Protein AF-A0A968UNM3-F1 (afdb_monomer_lite)

Foldseek 3Di:
DVVVVVLVVVLVVLVVVLVVLVVVLVPDPDVVVSVVSLLSSLLSVLLSVLSVVCVPPPDLAWDFLQVSLVVSLVSVCVSLVLPCVQDPDDGDDDGDTHHNVVSSVVSVVSNVVSSCCSPPVCPPSHHPDD

Secondary structure (DSSP, 8-state):
-HHHHHHHHHHHHHHHHHHHHHHHHTT---HHHHHHHHHHHHHHHHHHHHHHHHHHSS-TT-EEHHHHHHHHHHHHHHHTT--TTT----------EE-HHHHHHHHHHHHHHHHHHHHHT-TTS-----

Radius of gyration: 16.29 Å; chains: 1; bounding box: 41×22×46 Å

Structure (mmCIF, N/CA/C/O backbone):
data_AF-A0A968UNM3-F1
#
_entry.id   AF-A0A968UNM3-F1
#
loop_
_atom_site.group_PDB
_atom_site.id
_atom_site.type_symbol
_atom_site.label_atom_id
_atom_site.label_alt_id
_atom_site.label_comp_id
_atom_site.label_asym_id
_atom_site.label_entity_id
_atom_site.label_seq_id
_atom_site.pdbx_PDB_ins_code
_atom_site.Cartn_x
_atom_site.Cartn_y
_atom_site.Cartn_z
_atom_site.occupancy
_atom_site.B_iso_or_equiv
_atom_site.auth_seq_id
_atom_site.auth_comp_id
_atom_site.auth_asym_id
_atom_site.auth_atom_id
_atom_site.pdbx_PDB_model_num
ATOM 1 N N . MET A 1 1 ? 1.855 8.996 23.179 1.00 57.56 1 MET A N 1
ATOM 2 C CA . MET A 1 1 ? 3.167 9.518 22.728 1.00 57.56 1 MET A CA 1
ATOM 3 C C . MET A 1 1 ? 4.043 8.420 22.127 1.00 57.56 1 MET A C 1
ATOM 5 O O . MET A 1 1 ? 4.449 8.608 20.995 1.00 57.56 1 MET A O 1
ATOM 9 N N . LEU A 1 2 ? 4.210 7.253 22.762 1.00 60.31 2 LEU A N 1
ATOM 10 C CA . LEU A 1 2 ? 4.944 6.102 22.189 1.00 60.31 2 LEU A CA 1
ATOM 11 C C . LEU A 1 2 ? 4.329 5.508 20.907 1.00 60.31 2 LEU A C 1
ATOM 13 O O . LEU A 1 2 ? 5.032 5.308 19.924 1.00 60.31 2 LEU A O 1
ATOM 17 N N . LEU A 1 3 ? 3.011 5.281 20.891 1.00 58.97 3 LEU A N 1
ATOM 18 C CA . LEU A 1 3 ? 2.319 4.688 19.738 1.00 58.97 3 LEU A CA 1
ATOM 19 C C . LEU A 1 3 ? 2.493 5.564 18.478 1.00 58.97 3 LEU A C 1
ATOM 21 O O . LEU A 1 3 ? 2.998 5.113 17.458 1.00 58.97 3 LEU A O 1
ATOM 25 N N . LYS A 1 4 ? 2.220 6.872 18.595 1.00 61.88 4 LYS A N 1
ATOM 26 C CA . LYS A 1 4 ? 2.445 7.867 17.526 1.00 61.88 4 LYS A CA 1
ATOM 27 C C . LYS A 1 4 ? 3.882 7.863 16.982 1.00 61.88 4 LYS A C 1
ATOM 29 O O . LYS A 1 4 ? 4.064 8.014 15.778 1.00 61.88 4 LYS A O 1
ATOM 34 N N . GLU A 1 5 ? 4.882 7.689 17.844 1.00 68.25 5 GLU A N 1
ATOM 35 C CA . GLU A 1 5 ? 6.290 7.650 17.438 1.00 68.25 5 GLU A CA 1
ATOM 36 C C . GLU A 1 5 ? 6.626 6.381 16.640 1.00 68.25 5 GLU A C 1
ATOM 38 O O . GLU A 1 5 ? 7.285 6.466 15.603 1.00 68.25 5 GLU A O 1
ATOM 43 N N . ILE A 1 6 ? 6.115 5.219 17.060 1.00 70.31 6 ILE A N 1
ATOM 44 C CA . ILE A 1 6 ? 6.282 3.954 16.328 1.00 70.31 6 ILE A CA 1
ATOM 45 C C . ILE A 1 6 ? 5.680 4.070 14.924 1.00 70.31 6 ILE A C 1
ATOM 47 O O . ILE A 1 6 ? 6.339 3.719 13.949 1.00 70.31 6 ILE A O 1
ATOM 51 N N . HIS A 1 7 ? 4.478 4.631 14.783 1.00 66.00 7 HIS A N 1
ATOM 52 C CA . HIS A 1 7 ? 3.837 4.762 13.467 1.00 66.00 7 HIS A CA 1
ATOM 53 C C . HIS A 1 7 ? 4.530 5.766 12.561 1.00 66.00 7 HIS A C 1
ATOM 55 O O . HIS A 1 7 ? 4.630 5.537 11.357 1.00 66.00 7 HIS A O 1
ATOM 61 N N . HIS A 1 8 ? 5.084 6.833 13.137 1.00 66.25 8 HIS A N 1
ATOM 62 C CA . HIS A 1 8 ? 5.924 7.753 12.387 1.00 66.25 8 HIS A CA 1
ATOM 63 C C . HIS A 1 8 ? 7.202 7.068 11.881 1.00 66.25 8 HIS A C 1
ATOM 65 O O . HIS A 1 8 ? 7.616 7.305 10.747 1.00 66.25 8 HIS A O 1
ATOM 71 N N . ARG A 1 9 ? 7.811 6.181 12.681 1.00 77.06 9 ARG A N 1
ATOM 72 C CA . ARG A 1 9 ? 8.977 5.383 12.267 1.00 77.06 9 ARG A CA 1
ATOM 73 C C . ARG A 1 9 ? 8.617 4.345 11.204 1.00 77.06 9 ARG A C 1
ATOM 75 O O . ARG A 1 9 ? 9.362 4.207 10.243 1.00 77.06 9 ARG A O 1
ATOM 82 N N . VAL A 1 10 ? 7.469 3.673 11.320 1.00 73.06 10 VAL A N 1
ATOM 83 C CA . VAL A 1 10 ? 6.984 2.720 10.302 1.00 73.06 10 VAL A CA 1
ATOM 84 C C . VAL A 1 10 ? 6.744 3.428 8.968 1.00 73.06 10 VAL A C 1
ATOM 86 O O . VAL A 1 10 ? 7.264 2.979 7.950 1.00 73.06 10 VAL A O 1
ATOM 89 N N . LYS A 1 11 ? 6.057 4.579 8.970 1.00 72.31 11 LYS A N 1
ATOM 90 C CA . LYS A 1 11 ? 5.891 5.411 7.769 1.00 72.31 11 LYS A CA 1
ATOM 91 C C . LYS A 1 11 ? 7.243 5.811 7.177 1.00 72.31 11 LYS A C 1
ATOM 93 O O . LYS A 1 11 ? 7.462 5.626 5.986 1.00 72.31 11 LYS A O 1
ATOM 98 N N . ASN A 1 12 ? 8.152 6.330 8.005 1.00 75.31 12 ASN A N 1
ATOM 99 C CA . ASN A 1 12 ? 9.479 6.740 7.547 1.00 75.31 12 ASN A CA 1
ATOM 100 C C . ASN A 1 12 ? 10.243 5.568 6.917 1.00 75.31 12 ASN A C 1
ATOM 102 O O . ASN A 1 12 ? 10.848 5.747 5.868 1.00 75.31 12 ASN A O 1
ATOM 106 N N . ASN A 1 13 ? 10.171 4.370 7.500 1.00 82.00 13 ASN A N 1
ATOM 107 C CA . ASN A 1 13 ? 10.808 3.181 6.940 1.00 82.00 13 ASN A CA 1
ATOM 108 C C . ASN A 1 13 ? 10.206 2.801 5.582 1.00 82.00 13 ASN A C 1
ATOM 110 O O . ASN A 1 13 ? 10.958 2.540 4.649 1.00 82.00 13 ASN A O 1
ATOM 114 N N . LEU A 1 14 ? 8.876 2.820 5.442 1.00 81.88 14 LEU A N 1
ATOM 115 C CA . LEU A 1 14 ? 8.211 2.561 4.159 1.00 81.88 14 LEU A CA 1
ATOM 116 C C . LEU A 1 14 ? 8.629 3.583 3.092 1.00 81.88 14 LEU A C 1
ATOM 118 O O . LEU A 1 14 ? 8.942 3.194 1.970 1.00 81.88 14 LEU A O 1
ATOM 122 N N . CYS A 1 15 ? 8.707 4.870 3.448 1.00 76.50 15 CYS A N 1
ATOM 123 C CA . CYS A 1 15 ? 9.177 5.921 2.544 1.00 76.50 15 CYS A CA 1
ATOM 124 C C . CYS A 1 15 ? 10.655 5.748 2.162 1.00 76.50 15 CYS A C 1
ATOM 126 O O . CYS A 1 15 ? 10.996 5.906 0.997 1.00 76.50 15 CYS A O 1
ATOM 128 N N . VAL A 1 16 ? 11.530 5.382 3.106 1.00 83.25 16 VAL A N 1
ATOM 129 C CA . VAL A 1 16 ? 12.954 5.125 2.823 1.00 83.25 16 VAL A CA 1
ATOM 130 C C . VAL A 1 16 ? 13.118 3.929 1.888 1.00 83.25 16 VAL A C 1
ATOM 132 O O . VAL A 1 16 ? 13.880 4.006 0.928 1.00 83.25 16 VAL A O 1
ATOM 135 N N . VAL A 1 17 ? 12.387 2.836 2.126 1.00 80.75 17 VAL A N 1
ATOM 136 C CA . VAL A 1 17 ? 12.412 1.659 1.245 1.00 80.75 17 VAL A CA 1
ATOM 137 C C . VAL A 1 17 ? 11.881 2.010 -0.149 1.00 80.75 17 VAL A C 1
ATOM 139 O O . VAL A 1 17 ? 12.464 1.575 -1.140 1.00 80.75 17 VAL A O 1
ATOM 142 N N . ALA A 1 18 ? 10.838 2.843 -0.243 1.00 81.25 18 ALA A N 1
ATOM 143 C CA . ALA A 1 18 ? 10.324 3.336 -1.520 1.00 81.25 18 ALA A CA 1
ATOM 144 C C . ALA A 1 18 ? 11.379 4.158 -2.284 1.00 81.25 18 ALA A C 1
ATOM 146 O O . ALA A 1 18 ? 11.641 3.869 -3.449 1.00 81.25 18 ALA A O 1
ATOM 147 N N . SER A 1 19 ? 12.064 5.095 -1.622 1.00 82.62 19 SER A N 1
ATOM 148 C CA . SER A 1 19 ? 13.143 5.881 -2.239 1.00 82.62 19 SER A CA 1
ATOM 149 C C . SER A 1 19 ? 14.352 5.032 -2.647 1.00 82.62 19 SER A C 1
ATOM 151 O O . SER A 1 19 ? 14.977 5.292 -3.670 1.00 82.62 19 SER A O 1
ATOM 153 N N . LEU A 1 20 ? 14.695 3.986 -1.888 1.00 84.62 20 LEU A N 1
ATOM 154 C CA . LEU A 1 20 ? 15.757 3.051 -2.281 1.00 84.62 20 LEU A CA 1
ATOM 155 C C . LEU A 1 20 ? 15.383 2.260 -3.538 1.00 84.62 20 LEU A C 1
ATOM 157 O O . LEU A 1 20 ? 16.219 2.090 -4.426 1.00 84.62 20 LEU A O 1
ATOM 161 N N . LEU A 1 21 ? 14.130 1.810 -3.634 1.00 84.00 21 LEU A N 1
ATOM 162 C CA . LEU A 1 21 ? 13.606 1.173 -4.842 1.00 84.00 21 LEU A CA 1
ATOM 163 C C . LEU A 1 21 ? 13.584 2.140 -6.031 1.00 84.00 21 LEU A C 1
ATOM 165 O O . LEU A 1 21 ? 13.806 1.702 -7.153 1.00 84.00 21 LEU A O 1
ATOM 169 N N . GLU A 1 22 ? 13.365 3.435 -5.808 1.00 82.06 22 GLU A N 1
ATOM 170 C CA . GLU A 1 22 ? 13.426 4.471 -6.850 1.00 82.06 22 GLU A CA 1
ATOM 171 C C . GLU A 1 22 ? 14.832 4.629 -7.411 1.00 82.06 22 GLU A C 1
ATOM 173 O O . GLU A 1 22 ? 15.039 4.562 -8.624 1.00 82.06 22 GLU A O 1
ATOM 178 N N . LEU A 1 23 ? 15.821 4.732 -6.525 1.00 85.12 23 LEU A N 1
ATOM 179 C CA . LEU A 1 23 ? 17.224 4.800 -6.916 1.00 85.12 23 LEU A CA 1
ATOM 180 C C . LEU A 1 23 ? 17.664 3.550 -7.684 1.00 85.12 23 LEU A C 1
ATOM 182 O O . LEU A 1 23 ? 18.379 3.673 -8.675 1.00 85.12 23 LEU A O 1
ATOM 186 N N . GLN A 1 24 ? 17.225 2.362 -7.257 1.00 82.94 24 GLN A N 1
ATOM 187 C CA . GLN A 1 24 ? 17.503 1.118 -7.978 1.00 82.94 24 GLN A CA 1
ATOM 188 C C . GLN A 1 24 ? 16.759 1.042 -9.312 1.00 82.94 24 GLN A C 1
ATOM 190 O O . GLN A 1 24 ? 17.330 0.581 -10.291 1.00 82.94 24 GLN A O 1
ATOM 195 N N . SER A 1 25 ? 15.523 1.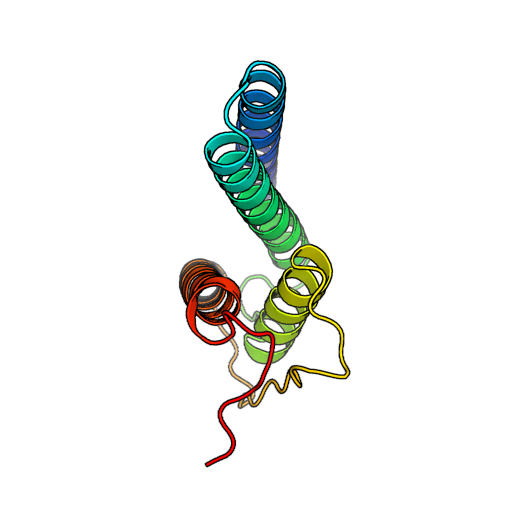534 -9.385 1.00 85.00 25 SER A N 1
ATOM 196 C CA . SER A 1 25 ? 14.756 1.553 -10.631 1.00 85.00 25 SER A CA 1
ATOM 197 C C . SER A 1 25 ? 15.442 2.386 -11.713 1.00 85.00 25 SER A C 1
ATOM 199 O O . SER A 1 25 ? 15.462 1.992 -12.875 1.00 85.00 25 SER A O 1
ATOM 201 N N . ASN A 1 26 ? 16.057 3.507 -11.330 1.00 83.62 26 ASN A N 1
ATOM 202 C CA . ASN A 1 26 ? 16.752 4.408 -12.251 1.00 83.62 26 ASN A CA 1
ATOM 203 C C . ASN A 1 26 ? 18.017 3.802 -12.884 1.00 83.62 26 ASN A C 1
ATOM 205 O O . ASN A 1 26 ? 18.531 4.353 -13.856 1.00 83.62 26 ASN A O 1
ATOM 209 N N . THR A 1 27 ? 18.535 2.689 -12.356 1.00 86.31 27 THR A N 1
ATOM 210 C CA . THR A 1 27 ? 19.692 1.982 -12.933 1.00 86.31 27 THR A CA 1
ATOM 211 C C . THR A 1 27 ? 19.291 0.808 -13.828 1.00 86.31 27 THR A C 1
ATOM 213 O O . THR A 1 27 ? 20.153 0.198 -14.465 1.00 86.31 27 THR A O 1
ATOM 216 N N . LEU A 1 28 ? 17.995 0.490 -13.908 1.00 88.12 28 LEU A N 1
ATOM 217 C CA . LEU A 1 28 ? 17.486 -0.611 -14.717 1.00 88.12 28 LEU A CA 1
ATOM 218 C C . LEU A 1 28 ? 17.416 -0.212 -16.192 1.00 88.12 28 LEU A C 1
ATOM 220 O O . LEU A 1 28 ? 16.903 0.840 -16.562 1.00 88.12 28 LEU A O 1
ATOM 224 N N . THR A 1 29 ? 17.913 -1.100 -17.047 1.00 87.25 29 THR A N 1
ATOM 225 C CA . THR A 1 29 ? 17.823 -0.984 -18.511 1.00 87.25 29 THR A CA 1
ATOM 226 C C . THR A 1 29 ? 16.703 -1.838 -19.094 1.00 87.25 29 THR A C 1
ATOM 228 O O . THR A 1 29 ? 16.244 -1.567 -20.201 1.00 87.25 29 THR A O 1
ATOM 231 N N . ASP A 1 30 ? 16.239 -2.847 -18.352 1.00 91.00 30 ASP A N 1
ATOM 232 C CA . ASP A 1 30 ? 15.089 -3.659 -18.731 1.00 91.00 30 ASP A CA 1
ATOM 233 C C . ASP A 1 30 ? 13.783 -2.933 -18.333 1.00 91.00 30 ASP A C 1
ATOM 235 O O . ASP A 1 30 ? 13.515 -2.754 -17.138 1.00 91.00 30 ASP A O 1
ATOM 239 N N . PRO A 1 31 ? 12.951 -2.525 -19.311 1.00 81.56 31 PRO A N 1
ATOM 240 C CA . PRO A 1 31 ? 11.714 -1.793 -19.053 1.00 81.56 31 PRO A CA 1
ATOM 241 C C . PRO A 1 31 ? 10.665 -2.616 -18.290 1.00 81.56 31 PRO A C 1
ATOM 243 O O . PRO A 1 31 ? 9.823 -2.043 -17.598 1.00 81.56 31 PRO A O 1
ATOM 246 N N . GLN A 1 32 ? 10.695 -3.947 -18.380 1.00 80.06 32 GLN A N 1
ATOM 247 C CA . GLN A 1 32 ? 9.780 -4.816 -17.644 1.00 80.06 32 GLN A CA 1
ATOM 248 C C . GLN A 1 32 ? 10.162 -4.885 -16.160 1.00 80.06 32 GLN A C 1
ATOM 250 O O . GLN A 1 32 ? 9.288 -4.788 -15.296 1.00 80.06 32 GLN A O 1
ATOM 255 N N . LEU A 1 33 ? 11.461 -4.973 -15.861 1.00 83.06 33 LEU A N 1
ATOM 256 C CA . LEU A 1 33 ? 11.983 -4.875 -14.495 1.00 83.06 33 LEU A CA 1
ATOM 257 C C . LEU A 1 33 ? 11.723 -3.487 -13.896 1.00 83.06 33 LEU A C 1
ATOM 259 O O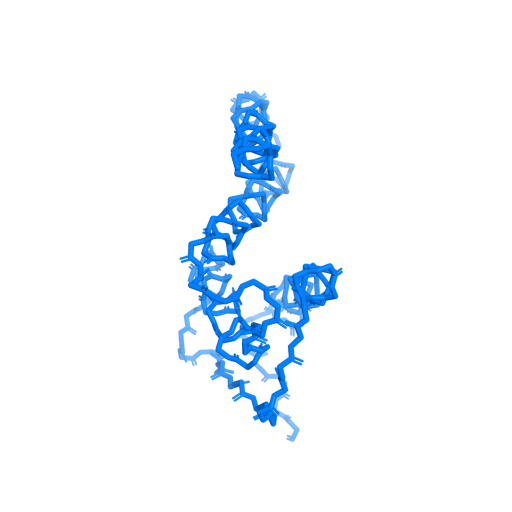 . LEU A 1 33 ? 11.223 -3.404 -12.776 1.00 83.06 33 LEU A O 1
ATOM 263 N N . ALA A 1 34 ? 11.974 -2.409 -14.647 1.00 81.31 34 ALA A N 1
ATOM 264 C CA . ALA A 1 34 ? 11.698 -1.041 -14.195 1.00 81.31 34 ALA A CA 1
ATOM 265 C C . ALA A 1 34 ? 10.226 -0.857 -13.793 1.00 81.31 34 ALA A C 1
ATOM 267 O O . ALA A 1 34 ? 9.926 -0.352 -12.711 1.00 81.31 34 ALA A O 1
ATOM 268 N N . LYS A 1 35 ? 9.300 -1.384 -14.603 1.00 77.94 35 LYS A N 1
ATOM 269 C CA . LYS A 1 35 ? 7.869 -1.365 -14.290 1.00 77.94 35 LYS A CA 1
ATOM 270 C C . LYS A 1 35 ? 7.532 -2.123 -12.999 1.00 77.94 35 LYS A C 1
ATOM 272 O O . LYS A 1 35 ? 6.746 -1.637 -12.193 1.00 77.94 35 LYS A O 1
ATOM 277 N N . MET A 1 36 ? 8.129 -3.292 -12.754 1.00 78.56 36 MET A N 1
ATOM 278 C CA . MET A 1 36 ? 7.899 -4.042 -11.506 1.00 78.56 36 MET A CA 1
ATOM 279 C C . MET A 1 36 ? 8.384 -3.280 -10.259 1.00 78.56 36 MET A C 1
ATOM 281 O O . MET A 1 36 ? 7.766 -3.374 -9.191 1.00 78.56 36 MET A O 1
ATOM 285 N N . PHE A 1 37 ? 9.472 -2.516 -10.386 1.00 82.06 37 PHE A N 1
ATOM 286 C CA . PHE A 1 37 ? 9.996 -1.665 -9.315 1.00 82.06 37 PHE A CA 1
ATOM 287 C C . PHE A 1 37 ? 9.084 -0.468 -9.041 1.00 82.06 37 PHE A C 1
ATOM 289 O O . PHE A 1 37 ? 8.735 -0.233 -7.882 1.00 82.06 37 PHE A O 1
ATOM 296 N N . GLU A 1 38 ? 8.638 0.230 -10.086 1.00 78.31 38 GLU A N 1
ATOM 297 C CA . GLU A 1 38 ? 7.659 1.321 -9.992 1.00 78.31 38 GLU A CA 1
ATOM 298 C C . GLU A 1 38 ? 6.364 0.848 -9.309 1.00 78.31 38 GLU A C 1
ATOM 300 O O . GLU A 1 38 ? 5.854 1.477 -8.381 1.00 78.31 38 GLU A O 1
ATOM 305 N N . GLU A 1 39 ? 5.862 -0.329 -9.685 1.00 74.31 39 GLU A N 1
ATOM 306 C CA . GLU A 1 39 ? 4.677 -0.925 -9.065 1.00 74.31 39 GLU A CA 1
ATOM 307 C C . GLU A 1 39 ? 4.876 -1.249 -7.577 1.00 74.31 39 GLU A C 1
ATOM 309 O O . GLU A 1 39 ? 3.943 -1.110 -6.780 1.00 74.31 39 GLU A O 1
ATOM 314 N N . SER A 1 40 ? 6.072 -1.700 -7.196 1.00 80.00 40 SER A N 1
ATOM 315 C CA . SER A 1 40 ? 6.419 -1.992 -5.800 1.00 80.00 40 SER A CA 1
ATOM 316 C C . SER A 1 40 ? 6.509 -0.711 -4.972 1.00 80.00 40 SER A C 1
ATOM 318 O O . SER A 1 40 ? 6.018 -0.666 -3.844 1.00 80.00 40 SER A O 1
ATOM 320 N N . GLN A 1 41 ? 7.051 0.354 -5.558 1.00 82.06 41 GLN A N 1
ATOM 321 C CA . GLN A 1 41 ? 7.054 1.693 -4.979 1.00 82.06 41 GLN A CA 1
ATOM 322 C C . GLN A 1 41 ? 5.642 2.225 -4.750 1.00 82.06 41 GLN A C 1
ATOM 324 O O . GLN A 1 41 ? 5.319 2.638 -3.638 1.00 82.06 41 GLN A O 1
ATOM 329 N N . ASN A 1 42 ? 4.776 2.154 -5.764 1.00 75.12 42 ASN A N 1
ATOM 330 C CA . ASN A 1 42 ? 3.390 2.610 -5.661 1.00 75.12 42 ASN A CA 1
ATOM 331 C C . ASN A 1 42 ? 2.648 1.896 -4.523 1.00 75.12 42 ASN A C 1
ATOM 333 O O . ASN A 1 42 ? 1.955 2.542 -3.740 1.00 75.12 42 ASN A O 1
ATOM 337 N N . ARG A 1 43 ? 2.873 0.586 -4.344 1.00 73.44 43 ARG A N 1
ATOM 338 C CA . ARG A 1 43 ? 2.314 -0.174 -3.213 1.00 73.44 43 ARG A CA 1
ATOM 339 C C . ARG A 1 43 ? 2.828 0.325 -1.864 1.00 73.44 43 ARG A C 1
ATOM 341 O O . ARG A 1 43 ? 2.022 0.504 -0.953 1.00 73.44 43 ARG A O 1
ATOM 348 N N . LEU A 1 44 ? 4.130 0.584 -1.733 1.00 79.81 44 LEU A N 1
ATOM 349 C CA . LEU A 1 44 ? 4.717 1.133 -0.504 1.00 79.81 44 LEU A CA 1
ATOM 350 C C . LEU A 1 44 ? 4.172 2.528 -0.181 1.00 79.81 44 LEU A C 1
ATOM 352 O O . LEU A 1 44 ? 3.868 2.804 0.980 1.00 79.81 44 LEU A O 1
ATOM 356 N N . TYR A 1 45 ? 3.983 3.384 -1.189 1.00 74.69 45 TYR A N 1
ATOM 357 C CA . TYR A 1 45 ? 3.376 4.703 -1.009 1.00 74.69 45 TYR A CA 1
ATOM 358 C C . TYR A 1 45 ? 1.909 4.614 -0.590 1.00 74.69 45 TYR A C 1
ATOM 360 O O . TYR A 1 45 ? 1.515 5.292 0.361 1.00 74.69 45 TYR A O 1
ATOM 368 N N . SER A 1 46 ? 1.110 3.751 -1.226 1.00 70.12 46 SER A N 1
ATOM 369 C CA . SER A 1 46 ? -0.277 3.511 -0.811 1.00 70.12 46 SER A CA 1
ATOM 370 C C . SER A 1 46 ? -0.342 3.005 0.629 1.00 70.12 46 SER A C 1
ATOM 372 O O . SER A 1 46 ? -1.129 3.523 1.417 1.00 70.12 46 SER A O 1
ATOM 374 N N . MET A 1 47 ? 0.528 2.061 1.009 1.00 69.94 47 MET A N 1
ATOM 375 C CA . MET A 1 47 ? 0.626 1.571 2.386 1.00 69.94 47 MET A CA 1
ATOM 376 C C . MET A 1 47 ? 1.011 2.686 3.361 1.00 69.94 47 MET A C 1
ATOM 378 O O . MET A 1 47 ? 0.393 2.791 4.414 1.00 69.94 47 MET A O 1
ATOM 382 N N . ALA A 1 48 ? 1.974 3.548 3.020 1.00 75.94 48 ALA A N 1
ATOM 383 C CA . ALA A 1 48 ? 2.390 4.667 3.867 1.00 75.94 48 ALA A CA 1
ATOM 384 C C . ALA A 1 48 ? 1.274 5.711 4.064 1.00 75.94 48 ALA A C 1
ATOM 386 O O . ALA A 1 48 ? 1.053 6.160 5.190 1.00 75.94 48 ALA A O 1
ATOM 387 N N . LEU A 1 49 ? 0.546 6.063 2.996 1.00 70.88 49 LEU A N 1
ATOM 388 C CA . LEU A 1 49 ? -0.602 6.984 3.028 1.00 70.88 49 LEU A CA 1
ATOM 389 C C . LEU A 1 49 ? -1.730 6.458 3.912 1.00 70.88 49 LEU A C 1
ATOM 391 O O . LEU A 1 49 ? -2.297 7.185 4.725 1.00 70.88 49 LEU A O 1
ATOM 395 N N . ILE A 1 50 ? -2.019 5.173 3.777 1.00 70.06 50 ILE A N 1
ATOM 396 C CA . ILE A 1 50 ? -3.005 4.464 4.582 1.00 70.06 50 ILE A CA 1
ATOM 397 C C . ILE A 1 50 ? -2.599 4.405 6.040 1.00 70.06 50 ILE A C 1
ATOM 399 O O . ILE A 1 50 ? -3.404 4.718 6.914 1.00 70.06 50 ILE A O 1
ATOM 403 N N . HIS A 1 51 ? -1.340 4.060 6.305 1.00 71.06 51 HIS A N 1
ATOM 404 C CA . HIS A 1 51 ? -0.803 4.054 7.654 1.00 71.06 51 HIS A CA 1
ATOM 405 C C . HIS A 1 51 ? -0.964 5.447 8.274 1.00 71.06 51 HIS A C 1
ATOM 407 O O . HIS A 1 51 ? -1.411 5.587 9.406 1.00 71.06 51 HIS A O 1
ATOM 413 N N . GLU A 1 52 ? -0.676 6.506 7.520 1.00 72.06 52 GLU A N 1
ATOM 414 C CA . GLU A 1 52 ? -0.881 7.875 7.981 1.00 72.06 52 GLU A CA 1
ATOM 415 C C . GLU A 1 52 ? -2.362 8.218 8.224 1.00 72.06 52 GLU A C 1
ATOM 417 O O . GLU A 1 52 ? -2.673 8.827 9.250 1.00 72.06 52 GLU A O 1
ATOM 422 N N . LYS A 1 53 ? -3.278 7.810 7.336 1.00 69.81 53 LYS A N 1
ATOM 423 C CA . LYS A 1 53 ? -4.720 8.082 7.462 1.00 69.81 53 LYS A CA 1
ATOM 424 C C . LYS A 1 53 ? -5.336 7.355 8.659 1.00 69.81 53 LYS A C 1
ATOM 426 O O . LYS A 1 53 ? -6.006 7.994 9.468 1.00 69.81 53 LYS A O 1
ATOM 431 N N . LEU A 1 54 ? -5.033 6.067 8.833 1.00 68.38 54 LEU A N 1
ATOM 432 C CA . LEU A 1 54 ? -5.510 5.271 9.966 1.00 68.38 54 LEU A CA 1
ATOM 433 C C . LEU A 1 54 ? -5.053 5.881 11.292 1.00 68.38 54 LEU A C 1
ATOM 435 O O . LEU A 1 54 ? -5.868 6.053 12.188 1.00 68.38 54 LEU A O 1
ATOM 439 N N . TYR A 1 55 ? -3.789 6.304 11.398 1.00 69.44 55 TYR A N 1
ATOM 440 C CA . TYR A 1 55 ? -3.248 6.885 12.633 1.00 69.44 55 TYR A CA 1
ATOM 441 C C . TYR A 1 55 ? -3.616 8.353 12.887 1.00 69.44 55 TYR A C 1
ATOM 443 O O . TYR A 1 55 ? -3.433 8.843 14.006 1.00 69.44 55 TYR A O 1
ATOM 451 N N . ARG A 1 56 ? -4.143 9.059 11.880 1.00 66.56 56 ARG A N 1
ATOM 452 C CA . ARG A 1 56 ? -4.797 10.364 12.054 1.00 66.56 56 ARG A CA 1
ATOM 453 C C . ARG A 1 56 ? -6.261 10.237 12.471 1.00 66.56 56 ARG A C 1
ATOM 455 O O . ARG A 1 56 ? -6.814 11.238 12.925 1.00 66.56 56 ARG A O 1
ATOM 462 N N . SER A 1 57 ? -6.866 9.051 12.346 1.00 69.00 57 SER A N 1
ATOM 463 C CA . SER A 1 57 ? -8.241 8.833 12.790 1.00 69.00 57 SER A CA 1
ATOM 464 C C . SER A 1 57 ? -8.367 9.158 14.283 1.00 69.00 57 SER A C 1
ATOM 466 O O . SER A 1 57 ? -7.546 8.698 15.087 1.00 69.00 57 SER A O 1
ATOM 468 N N . PRO A 1 58 ? -9.382 9.944 14.684 1.00 63.16 58 PRO A N 1
ATOM 469 C CA . PRO A 1 58 ? -9.602 10.292 16.082 1.00 63.16 58 PRO A CA 1
ATOM 470 C C . PRO A 1 58 ? -9.916 9.064 16.949 1.00 63.16 58 PRO A C 1
ATOM 472 O O . PRO A 1 58 ? -9.738 9.129 18.165 1.00 63.16 58 PRO A O 1
ATOM 475 N N . ASN A 1 59 ? -10.338 7.944 16.345 1.00 73.62 59 ASN A N 1
ATOM 476 C CA . ASN A 1 59 ? -10.658 6.709 17.051 1.00 73.62 59 ASN A CA 1
ATOM 477 C C . ASN A 1 59 ? -9.985 5.480 16.411 1.00 73.62 59 ASN A C 1
ATOM 479 O O . ASN A 1 59 ? -10.548 4.802 15.559 1.00 73.62 59 ASN A O 1
ATOM 483 N N . LEU A 1 60 ? -8.777 5.155 16.877 1.00 69.12 60 LEU A N 1
ATOM 484 C CA . LEU A 1 60 ? -7.995 3.995 16.415 1.00 69.12 60 LEU A CA 1
ATOM 485 C C . LEU A 1 60 ? -8.582 2.634 16.843 1.00 69.12 60 LEU A C 1
ATOM 487 O O . LEU A 1 60 ? -8.131 1.591 16.366 1.00 69.12 60 LEU A O 1
ATOM 491 N N . ALA A 1 61 ? -9.555 2.637 17.760 1.00 71.44 61 ALA A N 1
ATOM 492 C CA . ALA A 1 61 ? -10.264 1.439 18.203 1.00 71.44 61 ALA A CA 1
ATOM 493 C C . ALA A 1 61 ? -11.500 1.126 17.340 1.00 71.44 61 ALA A C 1
ATOM 495 O O . ALA A 1 61 ? -11.979 -0.005 17.372 1.00 71.44 61 ALA A O 1
ATOM 496 N N . GLN A 1 62 ? -12.002 2.106 16.581 1.00 77.94 62 GLN A N 1
ATOM 497 C CA . GLN A 1 62 ? -13.141 1.958 15.674 1.00 77.94 62 GLN A CA 1
ATOM 498 C C . GLN A 1 62 ? -12.842 2.646 14.346 1.00 77.94 62 GLN A C 1
ATOM 500 O O . GLN A 1 62 ? -13.231 3.785 14.097 1.00 77.94 62 GLN A O 1
ATOM 505 N N . ILE A 1 63 ? -12.126 1.925 13.499 1.00 82.38 63 ILE A N 1
ATOM 506 C CA . ILE A 1 63 ? -11.887 2.282 12.110 1.00 82.38 63 ILE A CA 1
ATOM 507 C C . ILE A 1 63 ? -13.037 1.713 11.294 1.00 82.38 63 ILE A C 1
ATOM 509 O O . ILE A 1 63 ? -13.279 0.507 11.345 1.00 82.38 63 ILE A O 1
ATOM 513 N N . ASP A 1 64 ? -13.719 2.570 10.541 1.00 85.38 64 ASP A N 1
ATOM 514 C CA . ASP A 1 64 ? -14.679 2.125 9.538 1.00 85.38 64 ASP A CA 1
ATOM 515 C C . ASP A 1 64 ? -13.916 1.437 8.400 1.00 85.38 64 ASP A C 1
ATOM 517 O O . ASP A 1 64 ? -13.160 2.068 7.655 1.00 85.38 64 ASP A O 1
ATOM 521 N N . LEU A 1 65 ? -14.061 0.114 8.308 1.00 84.38 65 LEU A N 1
ATOM 522 C CA . LEU A 1 65 ? -13.394 -0.682 7.284 1.00 84.38 65 LEU A CA 1
ATOM 523 C C . LEU A 1 65 ? -13.890 -0.320 5.878 1.00 84.38 65 LEU A C 1
ATOM 525 O O . LEU A 1 65 ? -13.118 -0.420 4.929 1.00 84.38 65 LEU A O 1
ATOM 529 N N . GLY A 1 66 ? -15.151 0.088 5.741 1.00 86.69 66 GLY A N 1
ATOM 530 C CA . GLY A 1 66 ? -15.749 0.457 4.466 1.00 86.69 66 GLY A CA 1
ATOM 531 C C . GLY A 1 66 ? -15.102 1.700 3.879 1.00 86.69 66 GLY A C 1
ATOM 532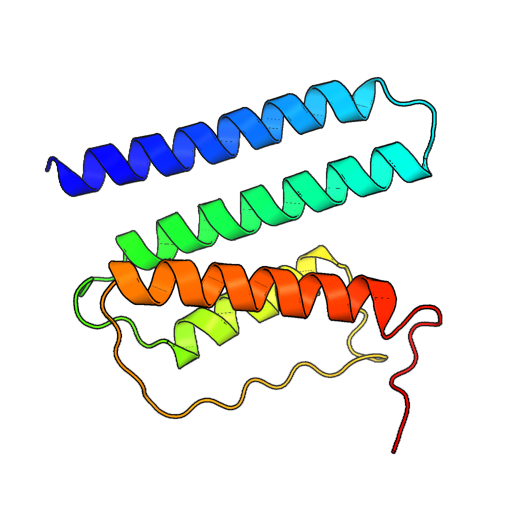 O O . GLY A 1 66 ? -14.532 1.633 2.790 1.00 86.69 66 GLY A O 1
ATOM 533 N N . GLU A 1 67 ? -15.100 2.791 4.648 1.00 83.81 67 GLU A N 1
ATOM 534 C CA . GLU A 1 67 ? -14.450 4.051 4.254 1.00 83.81 67 GLU A CA 1
ATOM 535 C C . GLU A 1 67 ? -12.961 3.818 3.959 1.00 83.81 67 GLU A C 1
ATOM 537 O O . GLU A 1 67 ? -12.429 4.229 2.927 1.00 83.81 67 GLU A O 1
ATOM 542 N N . TYR A 1 68 ? -12.302 3.054 4.830 1.00 83.00 68 TYR A N 1
ATOM 543 C CA . TYR A 1 68 ? -10.894 2.729 4.676 1.00 83.00 68 TYR A CA 1
ATOM 544 C C . TYR A 1 68 ? -10.579 1.954 3.383 1.00 83.00 68 TYR A C 1
ATOM 546 O O . TYR A 1 68 ? -9.621 2.284 2.675 1.00 83.00 68 TYR A O 1
ATOM 554 N N . LEU A 1 69 ? -11.362 0.919 3.063 1.00 85.56 69 LEU A N 1
ATOM 555 C CA . LEU A 1 69 ? -11.186 0.154 1.830 1.00 85.56 69 LEU A CA 1
ATOM 556 C C . LEU A 1 69 ? -11.512 1.006 0.603 1.00 85.56 69 LEU A C 1
ATOM 558 O O . LEU A 1 69 ? -10.802 0.914 -0.396 1.00 85.56 69 LEU A O 1
ATOM 562 N N . GLU A 1 70 ? -12.534 1.856 0.671 1.00 86.69 70 GLU A N 1
ATOM 563 C CA . GLU A 1 70 ? -12.897 2.742 -0.431 1.00 86.69 70 GLU A CA 1
ATOM 564 C C . GLU A 1 70 ? -11.756 3.693 -0.799 1.00 86.69 70 GLU A C 1
ATOM 566 O O . GLU A 1 70 ? -11.372 3.785 -1.971 1.00 86.69 70 GLU A O 1
ATOM 571 N N . ASP A 1 71 ? -11.125 4.307 0.199 1.00 83.62 71 ASP A N 1
ATOM 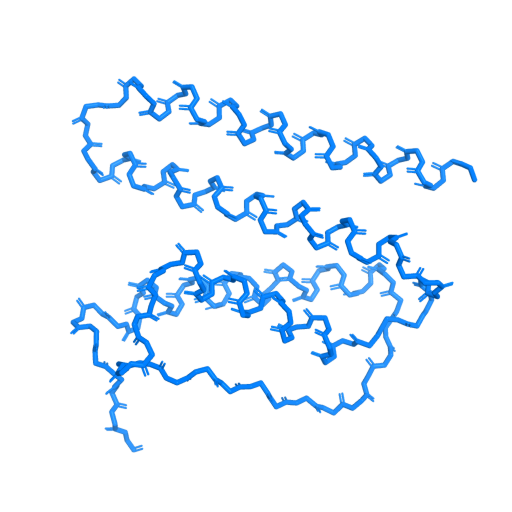572 C CA . ASP A 1 71 ? -9.947 5.146 -0.002 1.00 83.62 71 ASP A CA 1
ATOM 573 C C . ASP A 1 71 ? -8.761 4.376 -0.587 1.00 83.62 71 ASP A C 1
ATOM 575 O O . ASP A 1 71 ? -8.104 4.843 -1.523 1.00 83.62 71 ASP A O 1
ATOM 579 N N . LEU A 1 72 ? -8.448 3.207 -0.017 1.00 82.88 72 LEU A N 1
ATOM 580 C CA . LEU A 1 72 ? -7.335 2.367 -0.458 1.00 82.88 72 LEU A CA 1
ATOM 581 C C . LEU A 1 72 ? -7.494 2.008 -1.936 1.00 82.88 72 LEU A C 1
ATOM 583 O O . LEU A 1 72 ? -6.580 2.219 -2.735 1.00 82.88 72 LEU A O 1
ATOM 587 N N . VAL A 1 73 ? -8.659 1.476 -2.301 1.00 83.94 73 VAL A N 1
ATOM 588 C CA . VAL A 1 73 ? -8.900 0.963 -3.648 1.00 83.94 73 VAL A CA 1
ATOM 589 C C . VAL A 1 73 ? -8.963 2.113 -4.656 1.00 83.94 73 VAL A C 1
ATOM 591 O O . VAL A 1 73 ? -8.411 1.985 -5.748 1.00 83.94 73 VAL A O 1
ATOM 594 N N . THR A 1 74 ? -9.551 3.254 -4.284 1.00 82.81 74 THR A N 1
ATOM 595 C CA . THR A 1 74 ? -9.590 4.461 -5.128 1.00 82.81 74 THR A CA 1
ATOM 596 C C . THR A 1 74 ? -8.185 4.977 -5.433 1.00 82.81 74 THR A C 1
ATOM 598 O O . THR A 1 74 ? -7.860 5.246 -6.591 1.00 82.81 74 THR A O 1
ATOM 601 N N . ASN A 1 75 ? -7.320 5.060 -4.418 1.00 79.81 75 ASN A N 1
ATOM 602 C CA . ASN A 1 75 ? -5.933 5.482 -4.609 1.00 79.81 75 ASN A CA 1
ATOM 603 C C . ASN A 1 75 ? -5.163 4.515 -5.514 1.00 79.81 75 ASN A C 1
ATOM 605 O O . ASN A 1 75 ? -4.477 4.959 -6.431 1.00 79.81 75 ASN A O 1
ATOM 609 N N . LEU A 1 76 ? -5.325 3.203 -5.319 1.00 78.56 76 LEU A N 1
ATOM 610 C CA . LEU A 1 76 ? -4.698 2.203 -6.187 1.00 78.56 76 LEU A CA 1
ATOM 611 C C . LEU A 1 76 ? -5.177 2.324 -7.638 1.00 78.56 76 LEU A C 1
ATOM 613 O O . LEU A 1 76 ? -4.360 2.300 -8.557 1.00 78.56 76 LEU A O 1
ATOM 617 N N . PHE A 1 77 ? -6.482 2.490 -7.860 1.00 79.44 77 PHE A N 1
ATOM 618 C CA . PHE A 1 77 ? -7.045 2.665 -9.202 1.00 79.44 77 PHE A CA 1
ATOM 619 C C . PHE A 1 77 ? -6.458 3.882 -9.927 1.00 79.44 77 PHE A C 1
ATOM 621 O O . PHE A 1 77 ? -6.126 3.782 -11.113 1.00 79.44 77 PHE A O 1
ATOM 628 N N . HIS A 1 78 ? -6.282 5.001 -9.216 1.00 76.81 78 HIS A N 1
ATOM 629 C CA . HIS A 1 78 ? -5.608 6.183 -9.752 1.00 76.81 78 HIS A CA 1
ATOM 630 C C . HIS A 1 78 ? -4.126 5.919 -10.050 1.00 76.81 78 HIS A C 1
ATOM 632 O O . HIS A 1 78 ? -3.669 6.249 -11.144 1.00 76.81 78 HIS A O 1
ATOM 638 N N . SER A 1 79 ? -3.386 5.279 -9.138 1.00 72.75 79 SER A N 1
ATOM 639 C CA . SER A 1 79 ? -1.962 4.964 -9.331 1.00 72.75 79 SER A CA 1
ATOM 640 C C . SER A 1 79 ? -1.705 4.039 -10.523 1.00 72.75 79 SER A C 1
ATOM 642 O O . SER A 1 79 ? -0.714 4.206 -11.226 1.00 72.75 79 SER A O 1
ATOM 644 N N . TYR A 1 80 ? -2.604 3.092 -10.799 1.00 71.88 80 TYR A N 1
ATOM 645 C CA . TYR A 1 80 ? -2.496 2.206 -11.963 1.00 71.88 80 TYR A CA 1
ATOM 646 C C . TYR A 1 80 ? -3.031 2.820 -13.268 1.00 71.88 80 TYR A C 1
ATOM 648 O O . TYR A 1 80 ? -3.050 2.143 -14.298 1.00 71.88 80 TYR A O 1
ATOM 656 N N . AS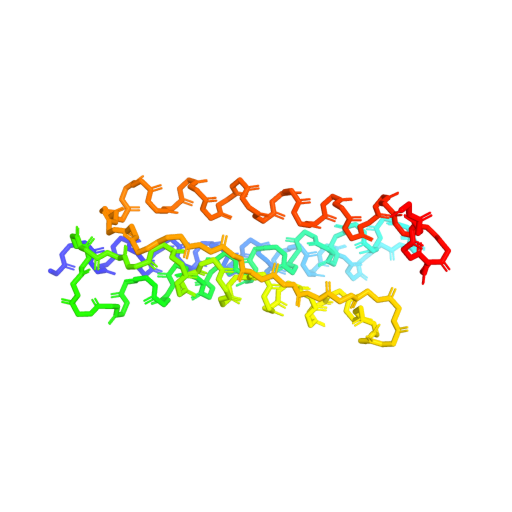N A 1 81 ? -3.459 4.088 -13.245 1.00 68.31 81 ASN A N 1
ATOM 657 C CA . ASN A 1 81 ? -3.977 4.825 -14.399 1.00 68.31 81 ASN A CA 1
ATOM 658 C C . ASN A 1 81 ? -5.093 4.064 -15.148 1.00 68.31 81 ASN A C 1
ATOM 660 O O . ASN A 1 81 ? -5.190 4.072 -16.383 1.00 68.31 81 ASN A O 1
ATOM 664 N N . VAL A 1 82 ? -5.930 3.348 -14.389 1.00 66.81 82 VAL A N 1
ATOM 665 C CA . VAL A 1 82 ? -7.026 2.551 -14.940 1.00 66.81 82 VAL A CA 1
ATOM 666 C C . VAL A 1 82 ? -8.087 3.515 -15.457 1.00 66.81 82 VAL A C 1
ATOM 668 O O . VAL A 1 82 ? -8.825 4.128 -14.692 1.00 66.81 82 VAL A O 1
ATOM 671 N N . SER A 1 83 ? -8.151 3.689 -16.777 1.00 58.59 83 SER A N 1
ATOM 672 C CA . SER A 1 83 ? -9.103 4.614 -17.394 1.00 58.59 83 SER A CA 1
ATOM 673 C C . SER A 1 83 ? -10.540 4.192 -17.050 1.00 58.59 83 SER A C 1
ATOM 675 O O . SER A 1 83 ? -10.947 3.081 -17.400 1.00 58.59 83 SER A O 1
ATOM 677 N N . GLY A 1 84 ? -11.322 5.086 -16.432 1.00 57.22 84 GLY A N 1
ATOM 678 C CA . GLY A 1 84 ? -12.693 4.811 -15.962 1.00 57.22 84 GLY A CA 1
ATOM 679 C C . GLY A 1 84 ? -13.673 4.315 -17.037 1.00 57.22 84 GLY A C 1
ATOM 680 O O . GLY A 1 84 ? -14.691 3.712 -16.719 1.00 57.22 84 GLY A O 1
ATOM 681 N N . ASN A 1 85 ? -13.333 4.472 -18.320 1.00 56.81 85 ASN A N 1
ATOM 682 C CA . ASN A 1 85 ? -14.116 3.951 -19.445 1.00 56.81 85 ASN A CA 1
ATOM 683 C C . ASN A 1 85 ? -13.961 2.431 -19.665 1.00 56.81 85 ASN A C 1
ATOM 685 O O . ASN A 1 85 ? -14.622 1.880 -20.542 1.00 56.81 85 ASN A O 1
ATOM 689 N N . ARG A 1 86 ? -13.065 1.751 -18.934 1.00 65.44 86 ARG A N 1
ATOM 690 C CA . ARG A 1 86 ? -12.709 0.336 -19.163 1.00 65.44 86 ARG A CA 1
ATOM 691 C C . ARG A 1 86 ? -12.966 -0.581 -17.968 1.00 65.44 86 ARG A C 1
ATOM 693 O O . ARG A 1 86 ? -13.272 -1.756 -18.166 1.00 65.44 86 ARG A O 1
ATOM 700 N N . VAL A 1 87 ? -12.855 -0.052 -16.750 1.00 72.25 87 VAL A N 1
ATOM 701 C CA . VAL A 1 87 ? -13.079 -0.784 -15.497 1.00 72.25 87 VAL A CA 1
ATOM 702 C C . VAL A 1 87 ? -13.799 0.146 -14.528 1.00 72.25 87 VAL A C 1
ATOM 704 O O . VAL A 1 87 ? -13.344 1.263 -14.290 1.00 72.25 87 VAL A O 1
ATOM 707 N N . LYS A 1 88 ? -14.924 -0.314 -13.975 1.00 76.69 88 LYS A N 1
ATOM 708 C CA . LYS A 1 88 ? -15.688 0.420 -12.967 1.00 76.69 88 LYS A CA 1
ATOM 709 C C . LYS A 1 88 ? -15.265 -0.050 -11.580 1.00 76.69 88 LYS A C 1
ATOM 711 O O . LYS A 1 88 ? -15.372 -1.238 -11.284 1.00 76.69 88 LYS A O 1
ATOM 716 N N . LEU A 1 89 ? -14.816 0.878 -10.742 1.00 79.19 89 LEU A N 1
ATOM 717 C CA . LEU A 1 89 ? -14.622 0.620 -9.321 1.00 79.19 89 LEU A CA 1
ATOM 718 C C . LEU A 1 89 ? -15.977 0.701 -8.608 1.00 79.19 89 LEU A C 1
ATOM 720 O O . LEU A 1 89 ? -16.714 1.673 -8.771 1.00 79.19 89 LEU A O 1
ATOM 724 N N . GLN A 1 90 ? -16.307 -0.330 -7.836 1.00 84.00 90 GLN A N 1
ATOM 725 C CA . GLN A 1 90 ? -17.449 -0.338 -6.933 1.00 84.00 90 GLN A CA 1
ATOM 726 C C . GLN A 1 90 ? -17.027 -0.986 -5.617 1.00 84.00 90 GLN A C 1
ATOM 728 O O . GLN A 1 90 ? -16.548 -2.119 -5.613 1.00 84.00 90 GLN A O 1
ATOM 733 N N . VAL A 1 91 ? -17.214 -0.265 -4.516 1.00 83.25 91 VAL A N 1
ATOM 734 C CA . VAL A 1 91 ? -16.929 -0.742 -3.162 1.00 83.25 91 VAL A CA 1
ATOM 735 C C . VAL A 1 91 ? -18.269 -0.963 -2.469 1.00 83.25 91 VAL A C 1
ATOM 737 O O . VAL A 1 91 ? -19.095 -0.059 -2.394 1.00 83.25 91 VAL A O 1
ATOM 740 N N . LEU A 1 92 ? -18.528 -2.207 -2.066 1.00 86.00 92 LEU A N 1
ATOM 741 C CA . LEU A 1 92 ? -19.746 -2.618 -1.370 1.00 86.00 92 LEU A CA 1
ATOM 742 C C . LEU A 1 92 ? -19.336 -3.174 -0.016 1.00 86.00 92 LEU A C 1
ATOM 744 O O . LEU A 1 92 ? -18.715 -4.234 0.054 1.00 86.00 92 LEU A O 1
ATOM 748 N N . THR A 1 93 ? -19.656 -2.444 1.043 1.00 82.00 93 THR A N 1
ATOM 749 C CA . THR A 1 93 ? -19.237 -2.787 2.400 1.00 82.00 93 THR A CA 1
ATOM 750 C C . THR A 1 93 ? -20.374 -2.545 3.371 1.00 82.00 93 THR A C 1
ATOM 752 O O . THR A 1 93 ? -21.063 -1.529 3.295 1.00 82.00 93 THR A O 1
ATOM 755 N N . GLU A 1 94 ? -20.550 -3.470 4.306 1.00 85.06 94 GLU A N 1
ATOM 756 C CA . GLU A 1 94 ? -21.376 -3.222 5.482 1.00 85.06 94 GLU A CA 1
ATOM 757 C C . GLU A 1 94 ? -20.584 -2.381 6.499 1.00 85.06 94 GLU A C 1
ATOM 759 O O . GLU A 1 94 ? -19.350 -2.467 6.518 1.00 85.06 94 GLU A O 1
ATOM 764 N N . PRO A 1 95 ? -21.251 -1.575 7.347 1.00 79.56 95 PRO A N 1
ATOM 765 C CA . PRO A 1 95 ? -20.575 -0.794 8.378 1.00 79.56 95 PRO A CA 1
ATOM 766 C C . PRO A 1 95 ? -19.920 -1.734 9.394 1.00 79.56 95 PRO A C 1
ATOM 768 O O . PRO A 1 95 ? -20.589 -2.331 10.239 1.00 79.56 95 PRO A O 1
ATOM 771 N N . ILE A 1 96 ? -18.602 -1.887 9.296 1.00 86.56 96 ILE A N 1
ATOM 772 C CA . ILE A 1 96 ? -17.812 -2.751 10.172 1.00 86.56 96 ILE A CA 1
ATOM 773 C C . ILE A 1 96 ? -16.729 -1.892 10.811 1.00 86.56 96 ILE A C 1
ATOM 775 O O . ILE A 1 96 ? -15.839 -1.381 10.132 1.00 86.56 96 ILE A O 1
ATOM 779 N N . ALA A 1 97 ? -16.798 -1.765 12.134 1.00 87.44 97 ALA A N 1
ATOM 780 C CA . ALA A 1 97 ? -15.777 -1.093 12.919 1.00 87.44 97 ALA A CA 1
ATOM 781 C C . ALA A 1 97 ? -14.712 -2.102 13.360 1.00 87.44 97 ALA A C 1
ATOM 783 O O . ALA A 1 97 ? -15.008 -3.049 14.092 1.00 87.44 97 ALA A O 1
ATOM 784 N N . LEU A 1 98 ? -13.468 -1.886 12.939 1.00 85.25 98 LEU A N 1
ATOM 785 C CA . LEU A 1 98 ? -12.320 -2.689 13.348 1.00 85.25 98 LEU A CA 1
ATOM 786 C C . LEU A 1 98 ? -11.337 -1.867 14.174 1.00 85.25 98 LEU A C 1
ATOM 788 O O . LEU A 1 98 ? -11.193 -0.660 13.994 1.00 85.25 98 LEU A O 1
ATOM 792 N N . ASN A 1 99 ? -10.592 -2.543 15.043 1.00 81.88 99 ASN A N 1
ATOM 793 C CA . ASN A 1 99 ? -9.389 -1.946 15.600 1.00 81.88 99 ASN A CA 1
ATOM 794 C C . ASN A 1 99 ? -8.286 -1.882 14.530 1.00 81.88 99 ASN A C 1
ATOM 796 O O . ASN A 1 99 ? -8.304 -2.599 13.525 1.00 81.88 99 ASN A O 1
ATOM 800 N N . ILE A 1 100 ? -7.290 -1.036 14.766 1.00 76.62 100 ILE A N 1
ATOM 801 C CA . ILE A 1 100 ? -6.184 -0.843 13.826 1.00 76.62 100 ILE A CA 1
ATOM 802 C C . ILE A 1 100 ? -5.345 -2.100 13.564 1.00 76.62 100 ILE A C 1
ATOM 804 O O . ILE A 1 100 ? -4.867 -2.302 12.446 1.00 76.62 100 ILE A O 1
ATOM 808 N N . GLU A 1 101 ? -5.203 -2.962 14.570 1.00 76.69 101 GLU A N 1
ATOM 809 C CA . GLU A 1 101 ? -4.453 -4.220 14.483 1.00 76.69 101 GLU A CA 1
ATOM 810 C C . GLU A 1 101 ? -5.096 -5.200 13.493 1.00 76.69 101 GLU A C 1
ATOM 812 O O . GLU A 1 101 ? -4.389 -5.978 12.858 1.00 76.69 101 GLU A O 1
ATOM 817 N N . THR A 1 102 ? -6.415 -5.107 13.300 1.00 83.06 102 THR A N 1
ATOM 818 C CA . THR A 1 102 ? -7.174 -5.924 12.341 1.00 83.06 102 THR A CA 1
ATOM 819 C C . THR A 1 102 ? -7.380 -5.196 11.011 1.00 83.06 102 THR A C 1
ATOM 821 O O . THR A 1 102 ? -7.262 -5.802 9.949 1.00 83.06 102 THR A O 1
ATOM 824 N N . ALA A 1 103 ? -7.620 -3.882 11.028 1.00 81.88 103 ALA A N 1
ATOM 825 C CA . ALA A 1 103 ? -7.814 -3.100 9.804 1.00 81.88 103 ALA A CA 1
ATOM 826 C C . ALA A 1 103 ? -6.555 -3.093 8.917 1.00 81.88 103 ALA A C 1
ATOM 828 O O . ALA A 1 103 ? -6.647 -3.191 7.693 1.00 81.88 103 ALA A O 1
ATOM 829 N N . THR A 1 104 ? -5.367 -3.035 9.525 1.00 75.25 104 THR A N 1
ATOM 830 C CA . THR A 1 104 ? -4.087 -3.020 8.800 1.00 75.25 104 THR A CA 1
ATOM 831 C C . THR A 1 104 ? -3.897 -4.257 7.907 1.00 75.25 104 THR A C 1
ATOM 833 O O . THR A 1 104 ? -3.739 -4.080 6.695 1.00 75.25 104 THR A O 1
ATOM 836 N N . PRO A 1 105 ? -3.954 -5.505 8.422 1.00 79.06 105 PRO A N 1
ATOM 837 C CA . PRO A 1 105 ? -3.844 -6.692 7.576 1.00 79.06 105 PRO A CA 1
ATOM 838 C C . PRO A 1 105 ? -4.984 -6.809 6.553 1.00 79.06 105 PRO A C 1
ATOM 840 O O . PRO A 1 105 ? -4.723 -7.228 5.427 1.00 79.06 105 PRO A O 1
ATOM 843 N N . CYS A 1 106 ? -6.212 -6.374 6.869 1.00 84.50 106 CYS A N 1
ATOM 844 C CA . CYS A 1 106 ? -7.306 -6.330 5.889 1.00 84.50 106 CYS A CA 1
ATOM 845 C C . CYS A 1 106 ? -6.985 -5.420 4.693 1.00 84.50 106 CYS A C 1
ATOM 847 O O . CYS A 1 106 ? -7.209 -5.807 3.547 1.00 84.50 106 CYS A O 1
ATOM 849 N N . GLY A 1 107 ? -6.410 -4.240 4.941 1.00 80.62 107 GLY A N 1
ATOM 850 C CA . GLY A 1 107 ? -5.993 -3.340 3.866 1.00 80.62 107 GLY A CA 1
ATOM 851 C C . GLY A 1 107 ? -4.831 -3.884 3.038 1.00 80.62 107 GLY A C 1
ATOM 852 O O . GLY A 1 107 ? -4.810 -3.698 1.826 1.00 80.62 107 GLY A O 1
ATOM 853 N N . LEU A 1 108 ? -3.893 -4.617 3.649 1.00 78.31 108 LEU A N 1
ATOM 854 C CA . LEU A 1 108 ? -2.838 -5.308 2.898 1.00 78.31 108 LEU A CA 1
ATOM 855 C C . LEU A 1 108 ? -3.428 -6.362 1.956 1.00 78.31 108 LEU A C 1
ATOM 857 O O . LEU A 1 108 ? -3.094 -6.375 0.776 1.00 78.31 108 LEU A O 1
ATOM 861 N N . ILE A 1 109 ? -4.347 -7.196 2.451 1.00 84.00 109 ILE A N 1
ATOM 862 C CA . ILE A 1 109 ? -5.026 -8.212 1.634 1.00 84.00 109 ILE A CA 1
ATOM 863 C C . ILE A 1 109 ? -5.775 -7.552 0.472 1.00 84.00 109 ILE A C 1
ATOM 865 O O . ILE A 1 109 ? -5.631 -7.976 -0.674 1.00 84.00 109 ILE A O 1
ATOM 869 N N . ALA A 1 110 ? -6.540 -6.493 0.746 1.00 85.19 110 ALA A N 1
ATOM 870 C CA . ALA A 1 110 ? -7.265 -5.761 -0.286 1.00 85.19 110 ALA A CA 1
ATOM 871 C C . ALA A 1 110 ? -6.323 -5.146 -1.332 1.00 85.19 110 ALA A C 1
ATOM 873 O O . ALA A 1 110 ? -6.605 -5.238 -2.526 1.00 85.19 110 ALA A O 1
ATOM 874 N N . ASN A 1 111 ? -5.185 -4.585 -0.910 1.00 81.81 111 ASN A N 1
ATOM 875 C CA . ASN A 1 111 ? -4.171 -4.046 -1.814 1.00 81.81 111 ASN A CA 1
ATOM 876 C C . ASN A 1 111 ? -3.653 -5.126 -2.774 1.00 81.81 111 ASN A C 1
ATOM 878 O O . ASN A 1 111 ? -3.727 -4.951 -3.987 1.00 81.81 111 ASN A O 1
ATOM 882 N N . GLU A 1 112 ? -3.236 -6.285 -2.256 1.00 81.62 112 GLU A N 1
ATOM 883 C CA . GLU A 1 112 ? -2.760 -7.389 -3.099 1.00 81.62 112 GLU A CA 1
ATOM 884 C C . GLU A 1 112 ? -3.822 -7.884 -4.082 1.00 81.62 112 GLU A C 1
ATOM 886 O O . GLU A 1 112 ? -3.527 -8.096 -5.261 1.00 81.62 112 GLU A O 1
ATOM 891 N N . LEU A 1 113 ? -5.065 -8.048 -3.621 1.00 85.00 113 LEU A N 1
ATOM 892 C CA . LEU A 1 113 ? -6.167 -8.507 -4.466 1.00 85.00 113 LEU A CA 1
ATOM 893 C C . LEU A 1 113 ? -6.459 -7.517 -5.595 1.00 85.00 113 LEU A C 1
ATOM 895 O O . LEU A 1 113 ? -6.587 -7.922 -6.753 1.00 85.00 113 LEU A O 1
ATOM 899 N N . VAL A 1 114 ? -6.533 -6.223 -5.283 1.00 82.62 114 VAL A N 1
ATOM 900 C CA . VAL A 1 114 ? -6.799 -5.166 -6.265 1.00 82.62 114 VAL A CA 1
ATOM 901 C C . VAL A 1 114 ? -5.638 -5.038 -7.237 1.00 82.62 114 VAL A C 1
ATOM 903 O O . VAL A 1 114 ? -5.862 -5.081 -8.444 1.00 82.62 114 VAL A O 1
ATOM 906 N N . SER A 1 115 ? -4.402 -4.946 -6.742 1.00 77.88 115 SER A N 1
ATOM 907 C CA . SER A 1 115 ? -3.204 -4.870 -7.579 1.00 77.88 115 SER A CA 1
ATOM 908 C C . SER A 1 115 ? -3.109 -6.061 -8.528 1.00 77.88 115 SER A C 1
ATOM 910 O O . SER A 1 115 ? -2.892 -5.869 -9.724 1.00 77.88 115 SER A O 1
ATOM 912 N N . ASN A 1 116 ? -3.323 -7.285 -8.041 1.00 80.31 116 ASN A N 1
ATOM 913 C CA . ASN A 1 116 ? -3.297 -8.471 -8.895 1.00 80.31 116 ASN A CA 1
ATOM 914 C C . ASN A 1 116 ? -4.432 -8.459 -9.922 1.00 80.31 116 ASN A C 1
ATOM 916 O O . ASN A 1 116 ? -4.206 -8.780 -11.088 1.00 80.31 116 ASN A O 1
ATOM 920 N N . THR A 1 117 ? -5.635 -8.048 -9.525 1.00 82.62 117 THR A N 1
ATOM 921 C CA . THR A 1 117 ? -6.781 -7.956 -10.439 1.00 82.62 117 THR A CA 1
ATOM 922 C C . THR A 1 117 ? -6.518 -6.935 -11.544 1.00 82.62 117 THR A C 1
ATOM 924 O O . THR A 1 117 ? -6.668 -7.250 -12.721 1.00 82.62 117 THR A O 1
ATOM 927 N N . VAL A 1 118 ? -6.051 -5.734 -11.200 1.00 76.81 118 VAL A N 1
ATOM 928 C CA . VAL A 1 118 ? -5.747 -4.682 -12.179 1.00 76.81 118 VAL A CA 1
ATOM 929 C C . VAL A 1 118 ? -4.663 -5.133 -13.165 1.00 76.81 118 VAL A C 1
ATOM 931 O O . VAL A 1 118 ? -4.801 -4.906 -14.366 1.00 76.81 118 VAL A O 1
ATOM 934 N N . LYS A 1 119 ? -3.624 -5.829 -12.688 1.00 71.38 119 LYS A N 1
ATOM 935 C CA . LYS A 1 119 ? -2.514 -6.307 -13.528 1.00 71.38 119 LYS A CA 1
ATOM 936 C C . LYS A 1 119 ? -2.884 -7.488 -14.424 1.00 71.38 119 LYS A C 1
ATOM 938 O O . LYS A 1 119 ? -2.473 -7.526 -15.581 1.00 71.38 119 LYS A O 1
ATOM 943 N N . HIS A 1 120 ? -3.621 -8.462 -13.894 1.00 72.38 120 HIS A N 1
ATOM 944 C CA . HIS A 1 120 ? -3.791 -9.766 -14.543 1.00 72.38 120 HIS A CA 1
ATOM 945 C C . HIS A 1 120 ? -5.189 -10.005 -15.107 1.00 72.38 120 HIS A C 1
ATOM 947 O O . HIS A 1 120 ? -5.325 -10.766 -16.063 1.00 72.38 120 HIS A O 1
ATOM 953 N N . ALA A 1 121 ? -6.230 -9.380 -14.554 1.00 67.25 121 ALA A N 1
ATOM 954 C CA . ALA A 1 121 ? -7.602 -9.611 -15.006 1.00 67.25 121 ALA A CA 1
ATOM 955 C C . ALA A 1 121 ? -7.962 -8.793 -16.257 1.00 67.25 121 ALA A C 1
ATOM 957 O O . ALA A 1 121 ? -8.888 -9.165 -16.978 1.00 67.25 121 ALA A O 1
ATOM 958 N N . PHE A 1 122 ? -7.212 -7.723 -16.564 1.00 65.31 122 PHE A N 1
ATOM 959 C CA . PHE A 1 122 ? -7.476 -6.840 -17.710 1.00 65.31 122 PHE A CA 1
ATOM 960 C C . PHE A 1 122 ? -6.274 -6.663 -18.664 1.00 65.31 122 PHE A C 1
ATOM 962 O O . PHE A 1 122 ? -5.93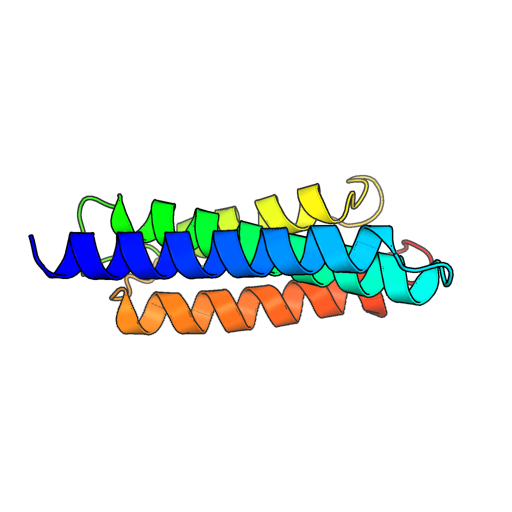6 -5.527 -19.002 1.00 65.31 122 PHE A O 1
ATOM 969 N N . PRO A 1 123 ? -5.654 -7.738 -19.191 1.00 59.03 123 PRO A N 1
ATOM 970 C CA . PRO A 1 123 ? -4.478 -7.631 -20.065 1.00 59.03 123 PRO A CA 1
ATOM 971 C C . PRO A 1 123 ? -4.747 -6.860 -21.374 1.00 59.03 123 PRO A C 1
ATOM 973 O O . PRO A 1 123 ? -3.823 -6.310 -21.959 1.00 59.03 123 PRO A O 1
ATOM 976 N N . ASN A 1 124 ? -6.018 -6.735 -21.788 1.00 57.31 124 ASN A N 1
ATOM 977 C CA . ASN A 1 124 ? -6.460 -5.916 -22.930 1.00 57.31 124 ASN A CA 1
ATOM 978 C C . ASN A 1 124 ? -7.316 -4.697 -22.519 1.00 57.31 124 ASN A C 1
ATOM 980 O O . ASN A 1 124 ? -7.977 -4.086 -23.361 1.00 57.31 124 ASN A O 1
ATOM 984 N N . GLY A 1 125 ? -7.378 -4.365 -21.224 1.00 53.97 125 GLY A N 1
ATOM 985 C CA . GLY A 1 125 ? -8.220 -3.285 -20.702 1.00 53.97 125 GLY A CA 1
ATOM 986 C C . GLY A 1 125 ? -9.724 -3.491 -20.922 1.00 53.97 125 GLY A C 1
ATOM 987 O O . GLY A 1 125 ? -10.451 -2.517 -21.069 1.00 53.97 125 GLY A O 1
ATOM 988 N N . LYS A 1 126 ? -10.211 -4.731 -21.005 1.00 51.28 126 LYS A N 1
ATOM 989 C CA . LYS A 1 126 ? -11.649 -5.017 -21.101 1.00 51.28 126 LYS A CA 1
ATOM 990 C C . LYS A 1 126 ? -12.078 -5.849 -19.912 1.00 51.28 126 LYS A C 1
ATOM 992 O O . LYS A 1 126 ? -11.526 -6.929 -19.709 1.00 51.28 126 LYS A O 1
ATOM 997 N N . ALA A 1 127 ? -13.070 -5.369 -19.165 1.00 52.62 127 ALA A N 1
ATOM 998 C CA . ALA A 1 127 ? -13.805 -6.227 -18.255 1.00 52.62 127 ALA A CA 1
ATOM 999 C C . ALA A 1 127 ? -14.434 -7.371 -19.048 1.00 52.62 127 ALA A C 1
ATOM 1001 O O . ALA A 1 127 ? -15.054 -7.162 -20.094 1.00 52.62 127 ALA A O 1
ATOM 1002 N N . ARG A 1 128 ? -14.202 -8.600 -18.586 1.00 47.06 128 ARG A N 1
ATOM 1003 C CA . ARG A 1 128 ? -14.828 -9.788 -19.150 1.00 47.06 128 ARG A CA 1
ATOM 1004 C C . ARG A 1 128 ? -16.301 -9.736 -18.745 1.00 47.06 128 ARG A C 1
ATOM 1006 O O . ARG A 1 128 ? -16.649 -10.204 -17.670 1.00 47.06 128 ARG A O 1
ATOM 1013 N N . ASN A 1 129 ? -17.130 -9.100 -19.574 1.00 39.69 129 ASN A N 1
ATOM 1014 C CA . ASN A 1 129 ? -18.580 -9.086 -19.395 1.00 39.69 129 ASN A CA 1
ATOM 1015 C C . ASN A 1 129 ? -19.059 -10.538 -19.276 1.00 39.69 129 ASN A C 1
ATOM 1017 O O . ASN A 1 129 ? -18.885 -11.322 -20.211 1.00 39.69 129 ASN A O 1
ATOM 1021 N N . SER A 1 130 ? -19.595 -10.885 -18.109 1.00 37.03 130 SER A N 1
ATOM 1022 C CA . SER A 1 130 ? -20.465 -12.041 -17.890 1.00 37.03 130 SER A CA 1
ATOM 1023 C C . SER A 1 130 ? -21.762 -11.502 -17.316 1.00 37.03 130 SER A C 1
ATOM 1025 O O . SER A 1 130 ? -21.653 -10.621 -16.432 1.00 37.03 130 SER A O 1
#

Sequence (130 aa):
MLLKEIHHRVKNNLCVVASLLELQSNTLTDPQLAKMFEESQNRLYSMALIHEKLYRSPNLAQIDLGEYLEDLVTNLFHSYNVSGNRVKLQVLTEPIALNIETATPCGLIANELVSNTVKHAFPNGKARNS

pLDDT: mean 75.52, std 10.1, range [37.03, 91.0]